Protein AF-A0A1U7HLI1-F1 (afdb_monomer)

Foldseek 3Di:
DVVLVVVLVVLLVVLVVQLVPPPDVVSNVVSVVSNVVSLVVCCVPDPPVVVVVSVVVVVVVVVVVVVVVVD

Organism: NCBI:txid1921803

Solvent-accessible surface area (backbone atoms only — not comparable to full-atom values): 3960 Å² total; per-residue (Å²): 114,71,66,60,52,53,53,41,53,49,50,38,52,53,18,52,49,43,43,76,73,48,86,51,66,67,60,27,52,51,21,52,53,52,29,53,53,40,51,52,51,48,61,69,71,44,57,76,81,62,42,56,63,52,52,54,51,50,53,52,52,54,51,52,51,55,55,63,73,76,110

Radius of gyration: 13.35 Å; Cα contacts (8 Å, |Δi|>4): 34; chains: 1; bounding box: 40×15×36 Å

Mean predicted aligned error: 8.43 Å

Secondary structure (DSSP, 8-state):
-HHHHHHHHHHHHHHHHHHHH---HHHHHHHHHHHHHHHHHHHHHS-HHHHHHHHHHHHHHHHHHHHHTT-

Nearest PDB structures (foldseek):
  6zjn-assembly1_K  TM=5.334E-01  e=2.990E+00  Thermus thermophilus

Structure (mmCIF, N/CA/C/O backbone):
data_AF-A0A1U7HLI1-F1
#
_entry.id   AF-A0A1U7HLI1-F1
#
loop_
_atom_site.group_PDB
_atom_site.id
_atom_site.type_symbol
_atom_site.label_atom_id
_atom_site.label_alt_id
_atom_site.label_comp_id
_atom_site.label_asym_id
_atom_site.label_entity_id
_atom_site.label_seq_id
_atom_site.pdbx_PDB_ins_code
_atom_site.Cartn_x
_atom_site.Cartn_y
_atom_site.Cartn_z
_atom_site.occupancy
_atom_site.B_iso_or_equiv
_atom_site.auth_seq_id
_atom_site.auth_comp_id
_atom_site.auth_asym_id
_atom_site.auth_atom_id
_atom_site.pdbx_PDB_model_num
ATOM 1 N N . MET A 1 1 ? -16.896 -1.996 7.093 1.00 69.88 1 MET A N 1
ATOM 2 C CA . MET A 1 1 ? -15.611 -1.474 7.615 1.00 69.88 1 MET A CA 1
ATOM 3 C C . MET A 1 1 ? -14.466 -2.469 7.454 1.00 69.88 1 MET A C 1
ATOM 5 O O . MET A 1 1 ? -13.474 -2.106 6.852 1.00 69.88 1 MET A O 1
ATOM 9 N N . PHE A 1 2 ? -14.570 -3.720 7.917 1.00 76.31 2 PHE A N 1
ATOM 10 C CA . PHE A 1 2 ? -13.475 -4.699 7.765 1.00 76.31 2 PHE A CA 1
ATOM 11 C C . PHE A 1 2 ? -13.114 -5.015 6.297 1.00 76.31 2 PHE A C 1
ATOM 13 O O . PHE A 1 2 ? -11.950 -4.968 5.915 1.00 76.31 2 PHE A O 1
ATOM 20 N N . ILE A 1 3 ? -14.125 -5.228 5.449 1.00 84.50 3 ILE A N 1
ATOM 21 C CA . ILE A 1 3 ? -13.954 -5.536 4.015 1.00 84.50 3 ILE A CA 1
ATOM 22 C C . ILE A 1 3 ? -13.215 -4.421 3.261 1.00 84.50 3 ILE A C 1
ATOM 24 O O . ILE A 1 3 ? -12.369 -4.710 2.422 1.00 84.50 3 ILE A O 1
ATOM 28 N N . SER A 1 4 ? -13.483 -3.152 3.584 1.00 82.44 4 SER A N 1
ATOM 29 C CA . SER A 1 4 ? -12.790 -2.025 2.951 1.00 82.44 4 SER A CA 1
ATOM 30 C C . SER A 1 4 ? -11.299 -1.999 3.294 1.00 82.44 4 SER A C 1
ATOM 32 O O . SER A 1 4 ? -10.504 -1.664 2.428 1.00 82.44 4 S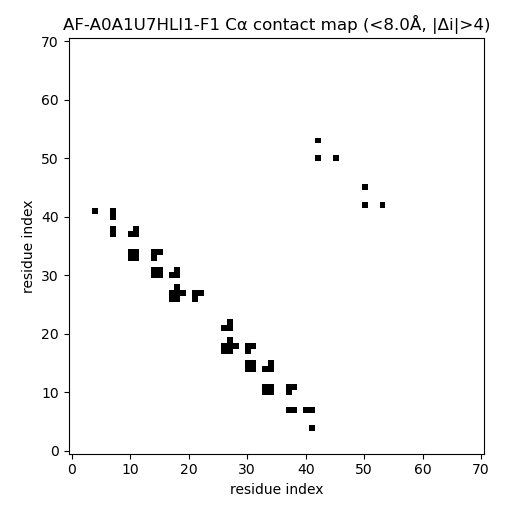ER A O 1
ATOM 34 N N . TYR A 1 5 ? -10.894 -2.413 4.502 1.00 80.44 5 TYR A N 1
ATOM 35 C CA . TYR A 1 5 ? -9.469 -2.528 4.838 1.00 80.44 5 TYR A CA 1
ATOM 36 C C . TYR A 1 5 ? -8.784 -3.639 4.049 1.00 80.44 5 TYR A C 1
ATOM 38 O O . TYR A 1 5 ? -7.729 -3.397 3.477 1.00 80.44 5 TYR A O 1
ATOM 46 N N . ILE A 1 6 ? -9.404 -4.822 3.953 1.00 85.88 6 ILE A N 1
AT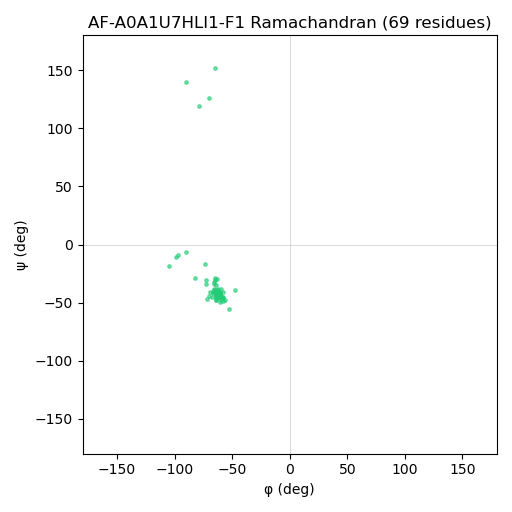OM 47 C CA . ILE A 1 6 ? -8.866 -5.936 3.154 1.00 85.88 6 ILE A CA 1
ATOM 48 C C . ILE A 1 6 ? -8.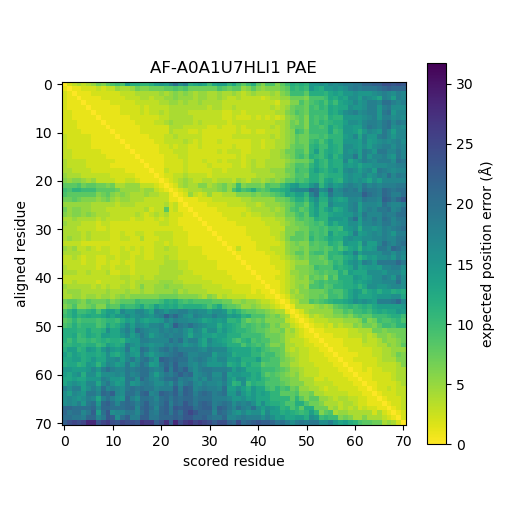693 -5.512 1.696 1.00 85.88 6 ILE A C 1
ATOM 50 O O . ILE A 1 6 ? -7.649 -5.763 1.099 1.00 85.88 6 ILE A O 1
ATOM 54 N N . PHE A 1 7 ? -9.698 -4.837 1.138 1.00 89.19 7 PHE A N 1
ATOM 55 C CA . PHE A 1 7 ? -9.662 -4.373 -0.242 1.00 89.19 7 PHE A CA 1
ATOM 56 C C . PHE A 1 7 ? -8.537 -3.355 -0.480 1.00 89.19 7 PHE A C 1
ATOM 58 O O . PHE A 1 7 ? -7.767 -3.497 -1.427 1.00 89.19 7 PHE A O 1
ATOM 65 N N . LEU A 1 8 ? -8.378 -2.373 0.412 1.00 86.12 8 LEU A N 1
ATOM 66 C CA . LEU A 1 8 ? -7.302 -1.383 0.316 1.00 86.12 8 LEU A CA 1
ATOM 67 C C . LEU A 1 8 ? -5.914 -2.012 0.513 1.00 86.12 8 LEU A C 1
ATOM 69 O O . LEU A 1 8 ? -4.983 -1.699 -0.225 1.00 86.12 8 LEU A O 1
ATOM 73 N N . SER A 1 9 ? -5.762 -2.937 1.462 1.00 83.00 9 SER A N 1
ATOM 74 C CA . SER A 1 9 ? -4.510 -3.67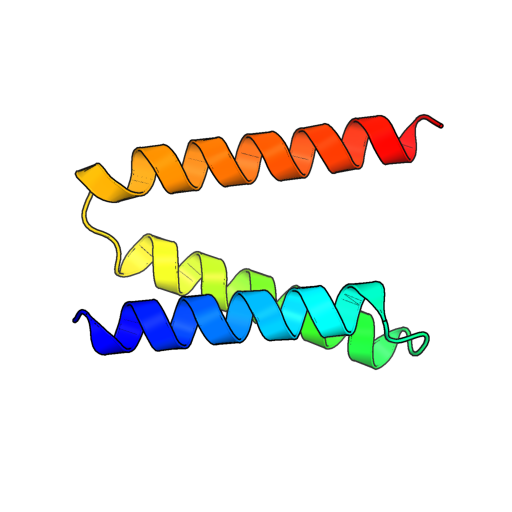9 1.652 1.00 83.00 9 SER A CA 1
ATOM 75 C C . SER A 1 9 ? -4.151 -4.518 0.423 1.00 83.00 9 SER A C 1
ATOM 77 O O . SER A 1 9 ? -2.985 -4.555 0.033 1.00 83.00 9 SER A O 1
ATOM 79 N N . PHE A 1 10 ? -5.140 -5.140 -0.221 1.00 90.12 10 PHE A N 1
ATOM 80 C CA . PHE A 1 10 ? -4.940 -5.886 -1.461 1.00 90.12 10 PHE A CA 1
ATOM 81 C C . PHE A 1 10 ? -4.464 -4.977 -2.603 1.00 90.12 10 PHE A C 1
ATOM 83 O O . PHE A 1 10 ? -3.489 -5.308 -3.275 1.00 90.12 10 PHE A O 1
ATOM 90 N N . ILE A 1 11 ? -5.074 -3.799 -2.777 1.00 90.69 11 ILE A N 1
ATOM 91 C CA . ILE A 1 11 ? -4.638 -2.820 -3.788 1.00 90.69 11 ILE A CA 1
ATOM 92 C C . ILE A 1 11 ? -3.195 -2.360 -3.534 1.00 90.69 11 ILE A C 1
ATOM 94 O O . ILE A 1 11 ? -2.412 -2.275 -4.481 1.00 90.69 11 ILE A O 1
ATOM 98 N N . CYS A 1 12 ? -2.812 -2.108 -2.277 1.00 87.31 12 CYS A N 1
ATOM 99 C CA . CYS A 1 12 ? -1.425 -1.779 -1.927 1.00 87.31 12 CYS A CA 1
ATOM 100 C C . CYS A 1 12 ? -0.443 -2.890 -2.327 1.00 87.31 12 CYS A C 1
ATOM 102 O O . CYS A 1 12 ? 0.598 -2.595 -2.913 1.00 87.31 12 CYS A O 1
ATOM 104 N N . LEU A 1 13 ? -0.771 -4.155 -2.046 1.00 88.12 13 LEU A N 1
ATOM 105 C CA . LEU A 1 13 ? 0.080 -5.297 -2.403 1.00 88.12 13 LEU A CA 1
ATOM 106 C C . LEU A 1 13 ? 0.237 -5.444 -3.919 1.00 88.12 13 LEU A C 1
ATOM 108 O O . LEU A 1 13 ? 1.354 -5.619 -4.400 1.00 88.12 13 LEU A O 1
ATOM 112 N N . VAL A 1 14 ? -0.858 -5.325 -4.672 1.00 90.50 14 VAL A N 1
ATOM 113 C CA . VAL A 1 14 ? -0.828 -5.386 -6.141 1.00 90.50 14 VAL A CA 1
ATOM 114 C C . VAL A 1 14 ? -0.026 -4.218 -6.717 1.00 90.50 14 VAL A C 1
ATOM 116 O O . VAL A 1 14 ? 0.782 -4.417 -7.619 1.00 90.50 14 VAL A O 1
ATOM 119 N N . SER A 1 15 ? -0.187 -3.014 -6.166 1.00 89.12 15 SER A N 1
ATOM 120 C CA . SER A 1 15 ? 0.557 -1.829 -6.613 1.00 89.12 15 SER A CA 1
ATOM 121 C C . SER A 1 15 ? 2.061 -1.982 -6.363 1.00 89.12 15 SER A C 1
ATOM 123 O O . SER A 1 15 ? 2.864 -1.703 -7.249 1.00 89.12 15 SER A O 1
ATOM 125 N N . ALA A 1 16 ? 2.452 -2.489 -5.190 1.00 86.75 16 ALA A N 1
ATOM 126 C CA . ALA A 1 16 ? 3.850 -2.793 -4.887 1.00 86.75 16 ALA A CA 1
ATOM 127 C C . ALA A 1 16 ? 4.408 -3.879 -5.820 1.00 86.75 16 ALA A C 1
ATOM 129 O O . ALA A 1 16 ? 5.507 -3.732 -6.347 1.00 86.75 16 ALA A O 1
ATOM 130 N N . TRP A 1 17 ? 3.639 -4.941 -6.075 1.00 90.12 17 TRP A N 1
ATOM 131 C CA . TRP A 1 17 ? 4.030 -5.999 -7.006 1.00 90.12 17 TRP A CA 1
ATOM 132 C C . TRP A 1 17 ? 4.298 -5.460 -8.415 1.00 90.12 17 TRP A C 1
ATOM 134 O O . TRP A 1 17 ? 5.339 -5.762 -8.995 1.00 90.12 17 TRP A O 1
ATOM 144 N N . ILE A 1 18 ? 3.388 -4.639 -8.951 1.00 89.50 18 ILE A N 1
ATOM 145 C CA . ILE A 1 18 ? 3.548 -4.018 -10.274 1.00 89.50 18 ILE A CA 1
ATOM 146 C C . ILE A 1 18 ? 4.796 -3.133 -10.289 1.00 89.50 18 ILE A C 1
ATOM 148 O O . ILE A 1 18 ? 5.601 -3.240 -11.206 1.00 89.50 18 ILE A O 1
ATOM 152 N N . PHE A 1 19 ? 5.011 -2.323 -9.249 1.00 86.69 19 PHE A N 1
ATOM 153 C CA . PHE A 1 19 ? 6.189 -1.460 -9.159 1.00 86.69 19 PHE A CA 1
ATOM 154 C C . PHE A 1 19 ? 7.518 -2.237 -9.217 1.00 86.69 19 PHE A C 1
ATOM 156 O O . PHE A 1 19 ? 8.449 -1.787 -9.880 1.00 86.69 19 PHE A O 1
ATOM 163 N N . PHE A 1 20 ? 7.613 -3.394 -8.551 1.00 85.88 20 PHE A N 1
ATOM 164 C CA . PHE A 1 20 ? 8.845 -4.194 -8.524 1.00 85.88 20 PHE A CA 1
ATOM 165 C C . PHE A 1 20 ? 9.039 -5.099 -9.744 1.00 85.88 20 PHE A C 1
ATOM 167 O O . PHE A 1 20 ? 10.178 -5.430 -10.073 1.00 85.88 20 PHE A O 1
ATOM 174 N N . ASN A 1 21 ? 7.955 -5.552 -10.375 1.00 89.38 21 ASN A N 1
ATOM 175 C CA . ASN A 1 21 ? 8.016 -6.588 -11.407 1.00 89.38 21 ASN A CA 1
ATOM 176 C C . ASN A 1 21 ? 7.836 -6.050 -12.835 1.00 89.38 21 ASN A C 1
ATOM 178 O O . ASN A 1 21 ? 8.188 -6.742 -13.792 1.00 89.38 21 ASN A O 1
ATOM 182 N N . ASP A 1 22 ? 7.290 -4.845 -12.995 1.00 88.44 22 ASP A N 1
ATOM 183 C CA . ASP A 1 22 ? 7.096 -4.220 -14.300 1.00 88.44 22 ASP A CA 1
ATOM 184 C C . ASP A 1 22 ? 8.318 -3.380 -14.706 1.00 88.44 22 ASP A C 1
ATOM 186 O O . ASP A 1 22 ? 8.933 -2.693 -13.888 1.00 88.44 22 ASP A O 1
ATOM 190 N N . ARG A 1 23 ? 8.687 -3.449 -15.988 1.00 84.75 23 ARG A N 1
ATOM 191 C CA . ARG A 1 23 ? 9.792 -2.670 -16.575 1.00 84.75 23 ARG A CA 1
ATOM 192 C C . ARG A 1 23 ? 9.296 -1.432 -17.312 1.00 84.75 23 ARG A C 1
ATOM 194 O O . ARG A 1 23 ? 10.113 -0.582 -17.666 1.00 84.75 23 ARG A O 1
ATOM 201 N N . ASP A 1 24 ? 7.987 -1.317 -17.525 1.00 91.62 24 ASP A N 1
ATOM 202 C CA . ASP A 1 24 ? 7.398 -0.162 -18.177 1.00 91.62 24 ASP A CA 1
ATOM 203 C C . ASP A 1 24 ? 7.285 1.016 -17.195 1.00 91.62 24 ASP A C 1
ATOM 205 O O . ASP A 1 24 ? 6.559 0.943 -16.194 1.00 91.62 24 ASP A O 1
ATOM 209 N N . PRO A 1 25 ? 7.940 2.156 -17.481 1.00 83.19 25 PRO A N 1
ATOM 210 C CA . PRO A 1 25 ? 7.985 3.283 -16.554 1.00 83.19 25 PRO A CA 1
ATOM 211 C C . PRO A 1 25 ? 6.603 3.906 -16.326 1.00 83.19 25 PRO A C 1
ATOM 213 O O . PRO A 1 25 ? 6.332 4.427 -15.249 1.00 83.19 25 PRO A O 1
ATOM 216 N N . ILE A 1 26 ? 5.708 3.829 -17.316 1.00 90.12 26 ILE A N 1
ATOM 217 C CA . ILE A 1 26 ? 4.342 4.359 -17.225 1.00 90.12 26 ILE A CA 1
ATOM 218 C C . ILE A 1 26 ? 3.500 3.514 -16.261 1.00 90.12 26 ILE A C 1
ATOM 220 O O . ILE A 1 26 ? 2.802 4.069 -15.412 1.00 90.12 26 ILE A O 1
ATOM 224 N N . HIS A 1 27 ? 3.593 2.184 -16.349 1.00 87.56 27 HIS A N 1
ATOM 225 C CA . HIS A 1 27 ? 2.894 1.271 -15.444 1.00 87.56 27 HIS A CA 1
ATOM 226 C C . HIS A 1 27 ? 3.431 1.385 -14.016 1.00 87.56 27 HIS A C 1
ATOM 228 O O . HIS A 1 27 ? 2.650 1.471 -13.068 1.00 87.56 27 HIS A O 1
ATOM 234 N N . SER A 1 28 ? 4.753 1.495 -13.869 1.00 82.94 28 SER A N 1
ATOM 235 C CA . SER A 1 28 ? 5.401 1.735 -12.578 1.00 82.94 28 SER A CA 1
ATOM 236 C C . SER A 1 28 ? 4.932 3.054 -11.945 1.00 82.94 28 SER A C 1
ATOM 238 O O . SER A 1 28 ? 4.515 3.077 -10.785 1.00 82.94 28 SER A O 1
ATOM 240 N N . LEU A 1 29 ? 4.869 4.143 -12.721 1.00 87.62 29 LEU A N 1
ATOM 241 C CA . LEU A 1 29 ? 4.357 5.433 -12.249 1.00 87.62 29 LEU A CA 1
ATOM 242 C C . LEU A 1 29 ? 2.882 5.345 -11.819 1.00 87.62 29 LEU A C 1
ATOM 244 O O . LEU A 1 29 ? 2.516 5.838 -10.749 1.00 87.62 29 LEU A O 1
ATOM 248 N N . ALA A 1 30 ? 2.034 4.692 -12.617 1.00 89.44 30 ALA A N 1
ATOM 249 C CA . ALA A 1 30 ? 0.622 4.493 -12.291 1.00 89.44 30 ALA A CA 1
ATOM 250 C C . ALA A 1 30 ? 0.435 3.658 -11.011 1.00 89.44 30 ALA A C 1
ATOM 252 O O . ALA A 1 30 ? -0.435 3.968 -10.190 1.00 89.44 30 ALA A O 1
ATOM 253 N N . ALA A 1 31 ? 1.275 2.642 -10.802 1.00 89.50 31 ALA A N 1
ATOM 254 C CA . ALA A 1 31 ? 1.277 1.830 -9.590 1.00 89.50 31 ALA A CA 1
ATOM 255 C C . ALA A 1 31 ? 1.669 2.650 -8.350 1.00 89.50 31 ALA A C 1
ATOM 257 O O . ALA A 1 31 ? 1.010 2.538 -7.316 1.00 89.50 31 ALA A O 1
ATOM 258 N N . ILE A 1 32 ? 2.664 3.539 -8.460 1.00 87.31 32 ILE A N 1
ATOM 259 C CA . ILE A 1 32 ? 3.050 4.456 -7.373 1.00 87.31 32 ILE A CA 1
ATOM 260 C C . ILE A 1 32 ? 1.883 5.376 -6.996 1.00 87.31 32 ILE A C 1
ATOM 262 O O . ILE A 1 32 ? 1.536 5.466 -5.818 1.00 87.31 32 ILE A O 1
ATOM 266 N N . PHE A 1 33 ? 1.242 6.027 -7.975 1.00 89.94 33 PHE A N 1
ATOM 267 C CA . PHE A 1 33 ? 0.093 6.909 -7.721 1.00 89.94 33 PHE A CA 1
ATOM 268 C C . PHE A 1 33 ? -1.077 6.162 -7.079 1.00 89.94 33 PHE A C 1
ATOM 270 O O . PHE A 1 33 ? -1.679 6.651 -6.120 1.00 89.94 33 PHE A O 1
ATOM 277 N N . THR A 1 34 ? -1.371 4.962 -7.577 1.00 91.50 34 THR A N 1
ATOM 278 C CA . THR A 1 34 ? -2.440 4.113 -7.041 1.00 91.50 34 THR A CA 1
ATOM 279 C C . THR A 1 34 ? -2.130 3.690 -5.606 1.00 91.50 34 THR A C 1
ATOM 281 O O . 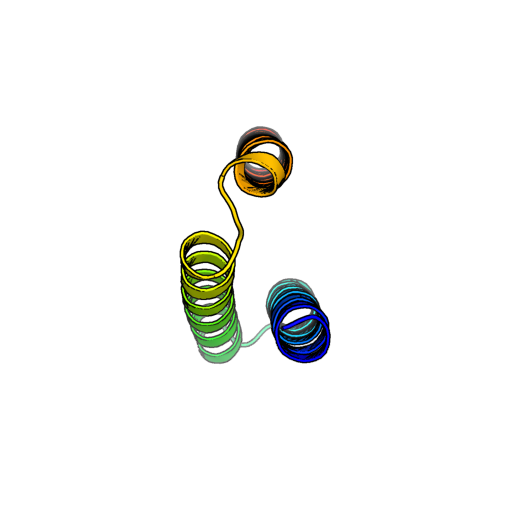THR A 1 34 ? -2.989 3.813 -4.730 1.00 91.50 34 THR A O 1
ATOM 284 N N . GLY A 1 35 ? -0.892 3.279 -5.320 1.00 86.75 35 GLY A N 1
ATOM 285 C CA . GLY A 1 35 ? -0.439 2.948 -3.968 1.00 86.75 35 GLY A CA 1
ATOM 286 C C . GLY A 1 35 ? -0.541 4.135 -3.004 1.00 86.75 35 GLY A C 1
ATOM 287 O O . GLY A 1 35 ? -1.086 3.992 -1.909 1.00 86.75 35 GLY A O 1
ATOM 288 N N . LEU A 1 36 ? -0.107 5.326 -3.429 1.00 87.94 36 LEU A N 1
ATOM 289 C CA . LEU A 1 36 ? -0.212 6.568 -2.651 1.00 87.94 36 LEU A CA 1
ATOM 290 C C . LEU A 1 36 ? -1.663 6.923 -2.319 1.00 87.94 36 LEU A C 1
ATOM 292 O O . LEU A 1 36 ? -1.982 7.186 -1.158 1.00 87.94 36 LEU A O 1
ATOM 296 N N . LEU A 1 37 ? -2.557 6.881 -3.308 1.00 90.94 37 LEU A N 1
ATOM 297 C CA . LEU A 1 37 ? -3.978 7.158 -3.102 1.00 90.94 37 LEU A CA 1
ATOM 298 C C . LEU A 1 37 ? -4.605 6.168 -2.109 1.00 90.94 37 LEU A C 1
ATOM 300 O O . LEU A 1 37 ? -5.356 6.555 -1.211 1.00 90.94 37 LEU A O 1
ATOM 304 N N . THR A 1 38 ? -4.247 4.893 -2.239 1.00 88.69 38 THR A N 1
ATOM 305 C CA . THR A 1 38 ? -4.744 3.813 -1.380 1.00 88.69 38 THR A CA 1
ATOM 306 C C . THR A 1 38 ? -4.258 3.974 0.062 1.00 88.69 38 THR A C 1
ATOM 308 O O . THR A 1 38 ? -5.038 3.792 0.999 1.00 88.69 38 THR A O 1
ATOM 311 N N . LEU A 1 39 ? -3.003 4.392 0.262 1.00 84.06 39 LEU A N 1
ATOM 312 C CA . LEU A 1 39 ? -2.453 4.724 1.580 1.00 84.06 39 LEU A CA 1
ATOM 313 C C . LEU A 1 39 ? -3.165 5.920 2.220 1.00 84.06 39 LEU A C 1
ATOM 315 O O . LEU A 1 39 ? -3.471 5.873 3.412 1.00 84.06 39 LEU A O 1
ATOM 319 N N . VAL A 1 40 ? -3.480 6.962 1.446 1.00 86.31 40 VAL A N 1
ATOM 320 C CA . VAL A 1 40 ? -4.256 8.116 1.935 1.00 86.31 40 VAL A CA 1
ATOM 321 C C . VAL A 1 40 ? -5.650 7.675 2.381 1.00 86.31 40 VAL A C 1
ATOM 323 O O . VAL A 1 40 ? -6.099 8.042 3.468 1.00 86.31 40 VAL A O 1
ATOM 326 N N . TRP A 1 41 ? -6.325 6.840 1.591 1.00 86.75 41 TRP A N 1
ATOM 327 C CA . TRP A 1 41 ? -7.627 6.287 1.965 1.00 86.75 41 TRP A CA 1
ATOM 328 C C . TRP A 1 41 ? -7.566 5.400 3.205 1.00 86.75 41 TRP A C 1
ATOM 330 O O . TRP A 1 41 ? -8.406 5.560 4.095 1.00 86.75 41 TRP A O 1
ATOM 340 N N . LEU A 1 42 ? -6.552 4.538 3.325 1.00 82.25 42 LEU A N 1
ATOM 341 C CA . LEU A 1 42 ? -6.294 3.797 4.560 1.00 82.25 42 LEU A CA 1
ATOM 342 C C . LEU A 1 42 ? -6.128 4.761 5.733 1.00 82.25 42 LEU A C 1
ATOM 344 O O . LEU A 1 42 ? -6.785 4.589 6.755 1.00 82.25 42 LEU A O 1
ATOM 348 N N . PHE A 1 43 ? -5.334 5.816 5.587 1.00 81.25 43 PHE A N 1
ATOM 349 C CA . PHE A 1 43 ? -5.091 6.775 6.659 1.00 81.25 43 PHE A CA 1
ATOM 350 C C . PHE A 1 43 ? -6.349 7.544 7.097 1.00 81.25 43 PHE A C 1
ATOM 352 O O . PHE A 1 43 ? -6.503 7.842 8.284 1.00 81.25 43 PHE A O 1
ATOM 359 N N . ILE A 1 44 ? -7.255 7.862 6.169 1.00 82.56 44 ILE A N 1
ATOM 360 C CA . ILE A 1 44 ? -8.527 8.538 6.471 1.00 82.56 44 ILE A CA 1
ATOM 361 C C . ILE A 1 44 ? -9.488 7.590 7.193 1.00 82.56 44 ILE A C 1
ATOM 363 O O . ILE A 1 44 ? -10.070 7.970 8.207 1.00 82.56 44 ILE A O 1
ATOM 367 N N . LEU A 1 45 ? -9.643 6.364 6.685 1.00 80.31 45 LEU A N 1
ATOM 368 C CA . LEU A 1 45 ? -10.598 5.387 7.215 1.00 80.31 45 LEU A CA 1
ATOM 369 C C . LEU A 1 45 ? -10.160 4.802 8.562 1.00 80.31 45 LEU A C 1
ATOM 371 O O . LEU A 1 45 ? -11.011 4.472 9.387 1.00 80.31 45 LEU A O 1
ATOM 375 N N . THR A 1 46 ? -8.851 4.693 8.792 1.00 77.19 46 THR A N 1
ATOM 376 C CA . THR A 1 46 ? -8.287 4.033 9.972 1.00 77.19 46 THR A CA 1
ATOM 377 C C . THR A 1 46 ? -8.540 4.847 11.251 1.00 77.19 46 THR A C 1
ATOM 379 O O . THR A 1 46 ? -8.158 6.019 11.314 1.00 77.19 46 THR A O 1
ATOM 382 N N . PRO A 1 47 ? -9.137 4.260 12.308 1.00 72.50 47 PRO A N 1
ATOM 383 C CA . PRO A 1 47 ? -9.320 4.937 13.590 1.00 72.50 47 PRO A CA 1
ATOM 384 C C . PRO A 1 47 ? -7.969 5.248 14.246 1.00 72.50 47 PRO A C 1
ATOM 386 O O . PRO A 1 47 ? -6.988 4.538 14.035 1.00 72.50 47 PRO A O 1
ATOM 389 N N . LEU A 1 48 ? -7.924 6.305 15.066 1.00 67.31 48 LEU A N 1
ATOM 390 C CA . LEU A 1 48 ? -6.692 6.924 15.586 1.00 67.31 48 LEU A CA 1
ATOM 391 C C . LEU A 1 48 ? -5.665 5.917 16.147 1.00 67.31 48 LEU A C 1
ATOM 393 O O . LEU A 1 48 ? -4.472 6.046 15.893 1.00 67.31 48 LEU A O 1
ATOM 397 N N . LEU A 1 49 ? -6.139 4.882 16.848 1.00 64.75 49 LEU A N 1
ATOM 398 C CA . LEU A 1 49 ? -5.310 3.835 17.459 1.00 64.75 49 LEU A CA 1
ATOM 399 C C . LEU A 1 49 ? -4.558 2.965 16.440 1.00 64.75 49 LEU A C 1
ATOM 401 O O . LEU A 1 49 ? -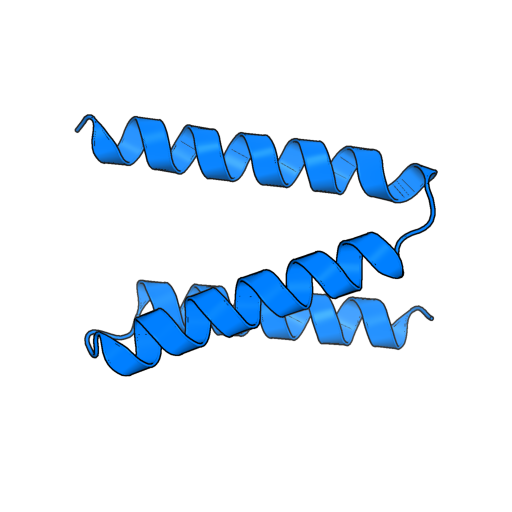3.445 2.524 16.708 1.00 64.75 49 LEU A O 1
ATOM 405 N N . LEU A 1 50 ? -5.137 2.741 15.262 1.00 65.69 50 LEU A N 1
ATOM 406 C CA . LEU A 1 50 ? -4.540 1.933 14.197 1.00 65.69 50 LEU A CA 1
ATOM 407 C C . LEU A 1 50 ? -3.671 2.771 13.238 1.00 65.69 50 LEU A C 1
ATOM 409 O O . LEU A 1 50 ? -2.970 2.205 12.401 1.00 65.69 50 LEU A O 1
ATOM 413 N N . LYS A 1 51 ? -3.648 4.107 13.374 1.00 66.44 51 LYS A N 1
ATOM 414 C CA . LYS A 1 51 ? -2.758 4.981 12.585 1.00 66.44 51 LYS A CA 1
ATOM 415 C C . LYS A 1 51 ? -1.296 4.875 13.021 1.00 66.44 51 LYS A C 1
ATOM 417 O O . LYS A 1 51 ? -0.413 4.954 12.177 1.00 66.44 51 LYS A O 1
ATOM 422 N N . LEU A 1 52 ? -1.041 4.656 14.313 1.00 71.25 52 LEU A N 1
ATOM 423 C CA . LEU A 1 52 ? 0.304 4.493 14.885 1.00 71.25 52 LEU A CA 1
ATOM 424 C C . LEU A 1 52 ? 1.148 3.416 14.175 1.00 71.25 52 LEU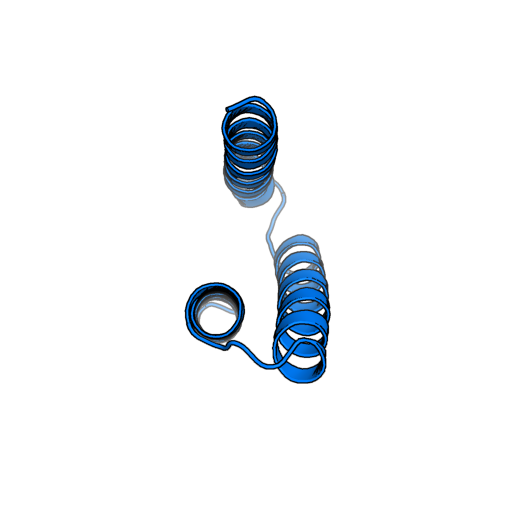 A C 1
ATOM 426 O O . LEU A 1 52 ? 2.223 3.755 13.678 1.00 71.25 52 LEU A O 1
ATOM 430 N N . PRO A 1 53 ? 0.691 2.153 14.056 1.00 73.38 53 PRO A N 1
ATOM 431 C CA . PRO A 1 53 ? 1.464 1.125 13.360 1.00 73.38 53 PRO A CA 1
ATOM 432 C C . PRO A 1 53 ? 1.635 1.425 11.865 1.00 73.38 53 PRO A C 1
ATOM 434 O O . PRO A 1 53 ? 2.666 1.088 11.292 1.00 73.38 53 PRO A O 1
ATOM 437 N N . LEU A 1 54 ? 0.669 2.107 11.241 1.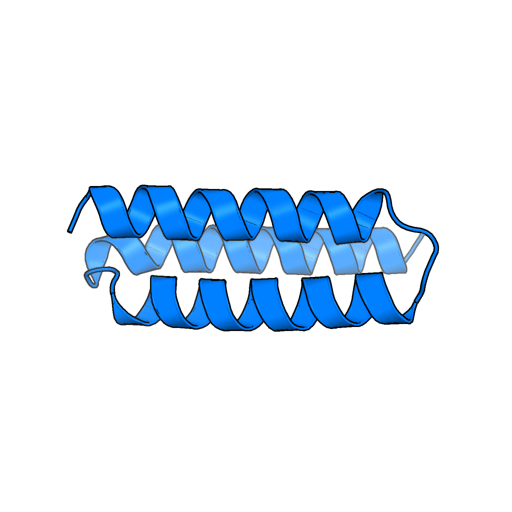00 69.31 54 LEU A N 1
ATOM 438 C CA . LEU A 1 54 ? 0.722 2.480 9.825 1.00 69.31 54 LEU A CA 1
ATOM 439 C C . LEU A 1 54 ? 1.796 3.547 9.557 1.00 69.31 54 LEU A C 1
ATOM 441 O O . LEU A 1 54 ? 2.558 3.437 8.598 1.00 69.31 54 LEU A O 1
ATOM 445 N N . VAL A 1 55 ? 1.910 4.535 10.451 1.00 75.81 55 VAL A N 1
ATOM 446 C CA . VAL A 1 55 ? 2.972 5.551 10.416 1.00 75.81 55 VAL A CA 1
ATOM 447 C C . VAL A 1 55 ? 4.336 4.898 10.626 1.00 75.81 55 VAL A C 1
ATOM 449 O O . VAL A 1 55 ? 5.240 5.124 9.825 1.00 75.81 55 VAL A O 1
ATOM 452 N N . ILE A 1 56 ? 4.477 4.028 11.630 1.00 79.56 56 ILE A N 1
ATOM 453 C CA . ILE A 1 56 ? 5.733 3.306 11.889 1.00 79.56 56 ILE A CA 1
ATOM 454 C C . ILE A 1 56 ? 6.150 2.477 10.664 1.00 79.56 56 ILE A C 1
ATOM 456 O O . ILE A 1 56 ? 7.301 2.560 10.238 1.00 79.56 56 ILE A O 1
ATOM 460 N N . ALA A 1 57 ? 5.216 1.739 10.055 1.00 78.38 57 ALA A N 1
ATOM 461 C CA . ALA A 1 57 ? 5.482 0.948 8.855 1.00 78.38 57 ALA A CA 1
ATOM 462 C C . ALA A 1 57 ? 5.937 1.824 7.678 1.00 78.38 57 ALA A C 1
ATOM 464 O O . ALA A 1 57 ? 6.912 1.494 7.006 1.00 78.38 57 ALA A O 1
ATOM 465 N N . SER A 1 58 ? 5.283 2.969 7.458 1.00 73.25 58 SER A N 1
ATOM 466 C CA . SER A 1 58 ? 5.674 3.899 6.394 1.00 73.25 58 SER A CA 1
ATOM 467 C C . SER A 1 58 ? 7.071 4.491 6.613 1.00 73.25 58 SER A C 1
ATOM 469 O O . SER A 1 58 ? 7.870 4.502 5.680 1.00 73.25 58 SER A O 1
ATOM 471 N N . VAL A 1 59 ? 7.419 4.886 7.845 1.00 82.31 59 VAL A N 1
ATOM 472 C CA . VAL A 1 59 ? 8.765 5.383 8.189 1.00 82.31 59 VAL A CA 1
ATOM 473 C C . VAL A 1 59 ? 9.824 4.314 7.915 1.00 82.31 59 VAL A C 1
ATOM 475 O O . VAL A 1 59 ? 10.869 4.617 7.342 1.00 82.31 59 VAL A O 1
ATOM 478 N N . PHE A 1 60 ? 9.542 3.057 8.259 1.00 81.69 60 PHE A N 1
ATOM 479 C CA . PHE A 1 60 ? 10.464 1.945 8.024 1.00 81.69 60 PHE A CA 1
ATOM 480 C C . PHE A 1 60 ? 10.697 1.682 6.528 1.00 81.69 60 PHE A C 1
ATOM 482 O O . PHE A 1 60 ? 11.830 1.438 6.105 1.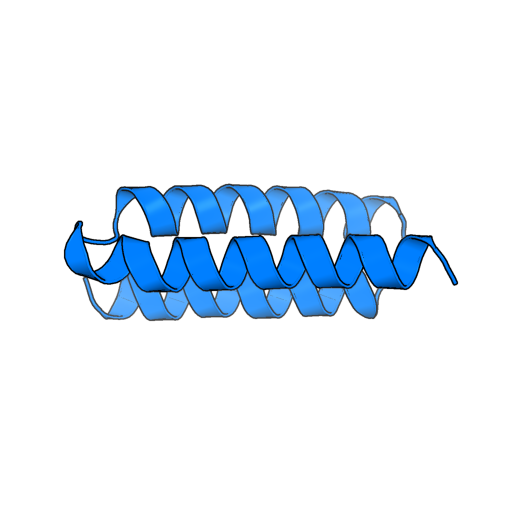00 81.69 60 PHE A O 1
ATOM 489 N N . VAL A 1 61 ? 9.641 1.779 5.714 1.00 78.50 61 VAL A N 1
ATOM 490 C CA . VAL A 1 61 ? 9.734 1.655 4.251 1.00 78.50 61 VAL A CA 1
ATOM 491 C C . VAL A 1 61 ? 10.574 2.789 3.663 1.00 78.50 61 VAL A C 1
ATOM 493 O O . VAL A 1 61 ? 11.503 2.515 2.906 1.00 78.50 61 VAL A O 1
ATOM 496 N N . PHE A 1 62 ? 10.323 4.043 4.050 1.00 78.75 62 PHE A N 1
ATOM 497 C CA . PHE A 1 62 ? 11.121 5.183 3.580 1.00 78.75 62 PHE A CA 1
ATOM 498 C C . PHE A 1 62 ? 12.594 5.071 3.983 1.00 78.75 62 PHE A C 1
ATOM 500 O O . PHE A 1 62 ? 13.473 5.324 3.160 1.00 78.75 62 PHE A O 1
ATOM 507 N N . HIS A 1 63 ? 12.874 4.625 5.207 1.00 77.94 63 HIS A N 1
ATOM 508 C CA . HIS A 1 63 ? 14.244 4.400 5.659 1.00 77.94 63 HIS A CA 1
ATOM 509 C C . HIS A 1 63 ? 14.950 3.294 4.858 1.00 77.94 63 HIS A C 1
ATOM 511 O O . HIS A 1 63 ? 16.112 3.432 4.486 1.00 77.94 63 HIS A O 1
ATOM 517 N N . SER A 1 64 ? 14.234 2.219 4.523 1.00 72.88 64 SER A N 1
ATOM 518 C CA . SER A 1 64 ? 14.776 1.126 3.704 1.00 72.88 64 SER A CA 1
ATOM 519 C C . SER A 1 64 ? 15.096 1.582 2.275 1.00 72.88 64 SER A C 1
ATOM 521 O O . SER A 1 64 ? 16.117 1.185 1.717 1.00 72.88 64 SER A O 1
ATOM 523 N N . ILE A 1 65 ? 14.256 2.450 1.701 1.00 75.31 65 ILE A N 1
ATOM 524 C CA . ILE A 1 65 ? 14.496 3.069 0.387 1.00 75.31 65 ILE A CA 1
ATOM 525 C C . ILE A 1 65 ? 15.735 3.977 0.435 1.00 75.31 65 ILE A C 1
ATOM 527 O O . ILE A 1 65 ? 16.549 3.945 -0.484 1.00 75.31 65 ILE A O 1
ATOM 531 N N . GLU A 1 66 ? 15.918 4.751 1.509 1.00 77.19 66 GLU A N 1
ATOM 532 C CA . GLU A 1 66 ? 17.100 5.605 1.691 1.00 77.19 66 GLU A CA 1
ATOM 533 C C . GLU A 1 66 ? 18.401 4.788 1.761 1.00 77.19 66 GLU A C 1
ATOM 535 O O . GLU A 1 66 ? 19.395 5.156 1.135 1.00 77.19 66 GLU A O 1
ATOM 540 N N . ILE A 1 67 ? 18.396 3.668 2.491 1.00 72.56 67 ILE A N 1
ATOM 541 C CA . ILE A 1 67 ? 19.551 2.760 2.570 1.00 72.56 67 ILE A CA 1
ATOM 542 C C . ILE A 1 67 ? 19.843 2.148 1.195 1.00 72.56 67 ILE A C 1
ATOM 544 O O . ILE A 1 67 ? 20.992 2.148 0.760 1.00 72.56 67 ILE A O 1
ATOM 548 N N . ALA A 1 68 ? 18.813 1.668 0.492 1.00 67.69 68 ALA A N 1
ATOM 549 C CA . ALA A 1 68 ? 18.963 1.092 -0.843 1.00 67.69 68 ALA A CA 1
ATOM 550 C C . ALA A 1 68 ? 19.463 2.112 -1.880 1.00 67.69 68 ALA A C 1
ATOM 552 O O . ALA A 1 68 ? 20.163 1.733 -2.807 1.00 67.69 68 ALA A O 1
ATOM 553 N N . SER A 1 69 ? 19.148 3.399 -1.713 1.00 72.56 69 SER A N 1
ATOM 554 C CA . SER A 1 69 ? 19.631 4.480 -2.581 1.00 72.56 69 SER A CA 1
ATOM 555 C C . SER A 1 69 ? 21.107 4.843 -2.364 1.00 72.56 69 SER A C 1
ATOM 557 O O . SER A 1 69 ? 21.665 5.572 -3.185 1.00 72.56 69 SER A O 1
ATOM 559 N N . LYS A 1 70 ? 21.716 4.432 -1.245 1.00 71.62 70 LYS A N 1
ATOM 560 C CA . LYS A 1 70 ? 23.109 4.756 -0.886 1.00 71.62 70 LYS A CA 1
ATOM 561 C C . LYS A 1 70 ? 24.112 3.653 -1.260 1.00 71.62 70 LYS A C 1
ATOM 563 O O . LYS A 1 70 ? 25.310 3.898 -1.138 1.00 71.62 70 LYS A O 1
ATOM 568 N N . ASN A 1 71 ? 23.633 2.483 -1.688 1.00 60.47 71 ASN A N 1
ATOM 569 C CA . ASN A 1 71 ? 24.425 1.351 -2.189 1.00 60.47 71 ASN A CA 1
ATOM 570 C C . ASN A 1 71 ? 24.404 1.307 -3.719 1.00 60.47 71 ASN A C 1
ATOM 572 O O . ASN A 1 71 ? 25.417 0.851 -4.291 1.00 60.47 71 ASN A O 1
#

Sequence (71 aa):
MFISYIFLSFICLVSAWIFFNDRDPIHSLAAIFTGLLTLVWLFILTPLLLKLPLVIASVFVFHSIEIASKN

pLDDT: mean 81.52, std 7.86, range [60.47, 91.62]